Protein AF-A0AAV6I9B3-F1 (afdb_monomer_lite)

Organism: NCBI:txid479676

InterPro domains:
  IPR001593 Small ribosomal subunit protein eS1 [PF01015] (1-50)

Foldseek 3Di:
DDDDPVVVVVVDDPQKDKDKDWDWDADPVGDTDIDIDIDIFDDDPPDPDSHDYDDDD

pLDDT: mean 92.95, std 4.0, range [70.44, 96.38]

Radius of gyration: 15.65 Å; chains: 1; bounding box: 34×30×42 Å

Sequence (57 aa):
MDFTTDKLRSLVRKWQTLIEAHVDVKTTDSYTLRMFCIGFTKKRANQQKRTCYAQSS

Structure (mmCIF, N/CA/C/O backbone):
data_AF-A0AAV6I9B3-F1
#
_entry.id   AF-A0AAV6I9B3-F1
#
loop_
_atom_site.group_PDB
_atom_site.id
_atom_site.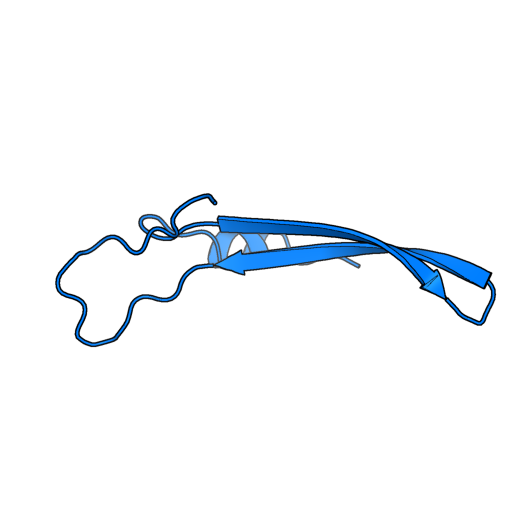type_symbol
_atom_site.label_atom_id
_atom_site.label_alt_id
_atom_site.label_comp_id
_atom_site.label_asym_id
_atom_site.label_entity_id
_atom_site.label_seq_id
_atom_site.pdbx_PDB_ins_code
_atom_site.Cartn_x
_atom_site.Cartn_y
_atom_site.Cartn_z
_atom_site.occupancy
_atom_site.B_iso_or_equiv
_atom_site.auth_seq_id
_atom_site.auth_comp_id
_atom_site.auth_asym_id
_atom_site.auth_atom_id
_atom_site.pdbx_PDB_model_num
ATOM 1 N N . MET A 1 1 ? 7.943 5.327 -11.607 1.00 78.75 1 MET A N 1
ATOM 2 C CA . MET A 1 1 ? 6.796 6.260 -11.609 1.00 78.75 1 MET A CA 1
ATOM 3 C C . MET A 1 1 ? 6.216 6.140 -10.225 1.00 78.75 1 MET A C 1
ATOM 5 O O . MET A 1 1 ? 5.822 5.043 -9.848 1.00 78.75 1 MET A O 1
ATOM 9 N N . ASP A 1 2 ? 6.284 7.219 -9.456 1.00 87.94 2 ASP A N 1
ATOM 10 C CA . ASP A 1 2 ? 6.306 7.130 -7.999 1.00 87.94 2 ASP A CA 1
ATOM 11 C C . ASP A 1 2 ? 5.328 8.134 -7.399 1.00 87.94 2 ASP A C 1
ATOM 13 O O . ASP A 1 2 ? 5.200 9.266 -7.869 1.00 87.94 2 ASP A O 1
ATOM 17 N N . PHE A 1 3 ? 4.618 7.714 -6.354 1.00 90.31 3 PHE A N 1
ATOM 18 C CA . PHE A 1 3 ? 3.810 8.631 -5.562 1.00 90.31 3 PHE A CA 1
ATOM 19 C C . PHE A 1 3 ? 4.708 9.505 -4.688 1.00 90.31 3 PHE A C 1
ATOM 21 O O . PHE A 1 3 ? 5.762 9.072 -4.220 1.00 90.31 3 PHE A O 1
ATOM 28 N N . THR A 1 4 ? 4.254 10.723 -4.39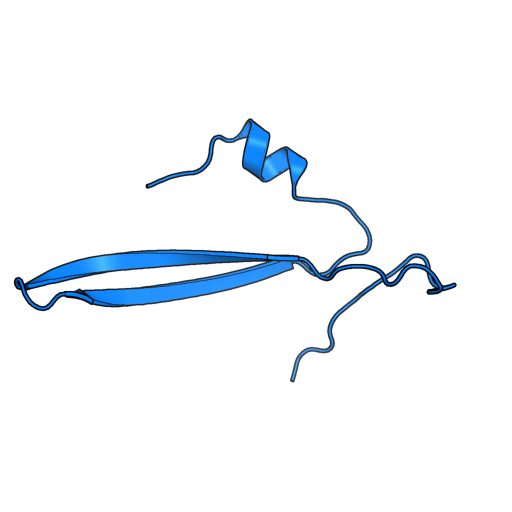0 1.00 96.00 4 THR A N 1
ATOM 29 C CA . THR A 1 4 ? 4.907 11.527 -3.357 1.00 96.00 4 THR A CA 1
ATOM 30 C C . THR A 1 4 ? 4.800 10.821 -2.005 1.00 96.00 4 THR A C 1
ATOM 32 O O . THR A 1 4 ? 3.807 10.153 -1.691 1.00 96.00 4 THR A O 1
ATOM 35 N N . THR A 1 5 ? 5.830 10.977 -1.176 1.00 93.69 5 THR A N 1
ATOM 36 C CA . THR A 1 5 ? 5.883 10.368 0.161 1.00 93.69 5 THR A CA 1
ATOM 37 C C . THR A 1 5 ? 4.723 10.830 1.044 1.00 93.69 5 THR A C 1
ATOM 39 O O . THR A 1 5 ? 4.164 10.027 1.791 1.00 93.69 5 THR A O 1
ATOM 42 N N . ASP A 1 6 ? 4.317 12.096 0.910 1.00 96.38 6 ASP A N 1
ATOM 43 C CA . ASP A 1 6 ? 3.129 12.661 1.555 1.00 96.38 6 ASP A CA 1
ATOM 44 C C . ASP A 1 6 ? 1.857 11.897 1.160 1.00 96.38 6 ASP A C 1
ATOM 46 O O . ASP A 1 6 ? 1.121 11.405 2.021 1.00 96.38 6 ASP A O 1
ATOM 50 N N . LYS A 1 7 ? 1.653 11.678 -0.147 1.00 93.38 7 LYS A N 1
ATOM 51 C CA . LYS A 1 7 ? 0.468 10.980 -0.640 1.00 93.38 7 LYS A CA 1
ATOM 52 C C . LYS A 1 7 ? 0.403 9.550 -0.118 1.00 93.38 7 LYS A C 1
ATOM 54 O O . LYS A 1 7 ? -0.658 9.143 0.354 1.00 93.38 7 LYS A O 1
ATOM 59 N N . LEU A 1 8 ? 1.510 8.808 -0.146 1.00 92.31 8 LEU A N 1
ATOM 60 C CA . LEU A 1 8 ? 1.560 7.438 0.380 1.00 92.31 8 LEU A CA 1
ATOM 61 C C . LEU A 1 8 ? 1.208 7.389 1.869 1.00 92.31 8 LEU A C 1
ATOM 63 O O . LEU A 1 8 ? 0.360 6.597 2.282 1.00 92.31 8 LEU A O 1
ATOM 67 N N . ARG A 1 9 ? 1.790 8.287 2.668 1.00 91.69 9 ARG A N 1
ATOM 68 C CA . ARG A 1 9 ? 1.513 8.379 4.108 1.00 91.69 9 ARG A CA 1
ATOM 69 C C . ARG A 1 9 ? 0.064 8.772 4.397 1.00 91.69 9 ARG A C 1
ATOM 71 O O . ARG A 1 9 ? -0.511 8.265 5.353 1.00 91.69 9 ARG A O 1
ATOM 78 N N . SER A 1 10 ? -0.552 9.604 3.554 1.00 93.38 10 S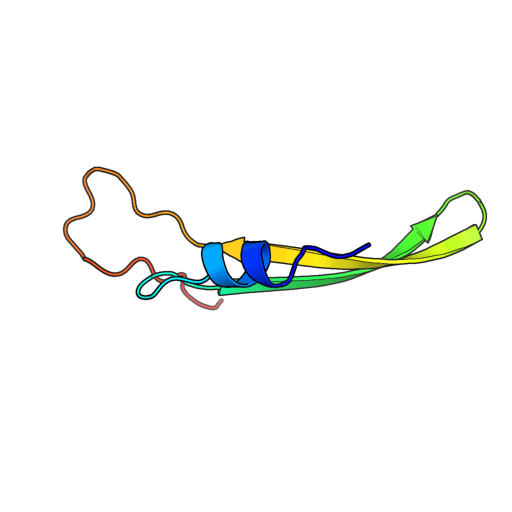ER A N 1
ATOM 79 C CA . SER A 1 10 ? -1.958 10.013 3.701 1.00 93.38 10 SER A CA 1
ATOM 80 C C . SER A 1 10 ? -2.967 8.866 3.501 1.00 93.38 10 SER A C 1
ATOM 82 O O . SER A 1 10 ? -4.074 8.895 4.056 1.00 93.38 10 SER A O 1
ATOM 84 N N . LEU A 1 11 ? -2.598 7.861 2.695 1.00 92.75 11 LEU A N 1
ATOM 85 C CA . LEU A 1 11 ? -3.448 6.717 2.351 1.00 92.75 11 LEU A CA 1
ATOM 86 C C . LEU A 1 11 ? -3.414 5.625 3.430 1.00 92.75 11 LEU A C 1
ATOM 88 O O . LEU A 1 11 ? -4.422 4.953 3.666 1.00 92.75 11 LEU A O 1
ATOM 92 N N . VAL A 1 12 ? -2.280 5.476 4.116 1.00 92.25 12 VAL A N 1
ATOM 93 C CA . VAL A 1 12 ? -2.099 4.493 5.187 1.00 92.25 12 VAL A CA 1
ATOM 94 C C . VAL A 1 12 ? -2.816 4.960 6.454 1.00 92.25 12 VAL A C 1
ATOM 96 O O . VAL A 1 12 ? -2.468 5.963 7.072 1.00 92.25 12 VAL A O 1
ATOM 99 N N . ARG A 1 13 ? -3.835 4.205 6.870 1.00 92.38 13 ARG A N 1
ATOM 100 C CA . ARG A 1 13 ? -4.620 4.443 8.088 1.00 92.38 13 ARG A CA 1
ATOM 101 C C . ARG A 1 13 ? -4.742 3.150 8.888 1.00 92.38 13 ARG A C 1
ATOM 103 O O . ARG A 1 13 ? -4.605 2.057 8.346 1.00 92.38 13 ARG A O 1
ATOM 110 N N . LYS A 1 14 ? -5.021 3.267 10.189 1.00 92.88 14 LYS A N 1
ATOM 111 C CA . LYS A 1 14 ? -5.316 2.106 11.048 1.00 92.88 14 LYS A CA 1
ATOM 112 C C . LYS A 1 14 ? -6.671 1.484 10.673 1.00 92.88 14 LYS A C 1
ATOM 114 O O . LYS A 1 14 ? -7.543 2.182 10.160 1.00 92.88 14 LYS A O 1
ATOM 119 N N . TRP A 1 15 ? -6.868 0.212 11.035 1.00 93.94 15 TRP A N 1
ATOM 120 C CA . TRP A 1 15 ? -8.152 -0.516 10.962 1.00 93.94 15 TRP A CA 1
ATOM 121 C C . TRP A 1 15 ? -8.639 -0.924 9.563 1.00 93.94 15 TRP A C 1
ATOM 123 O O . TRP A 1 15 ? -9.801 -1.302 9.405 1.00 93.94 15 TRP A O 1
ATOM 133 N N . GLN A 1 16 ? -7.754 -0.895 8.575 1.00 94.44 16 GLN A N 1
ATOM 134 C CA . GLN A 1 16 ? -7.966 -1.389 7.215 1.00 94.44 16 GLN A CA 1
ATOM 135 C C . GLN A 1 16 ? -6.801 -2.312 6.837 1.00 94.44 16 GLN A C 1
ATOM 137 O O . GLN A 1 16 ? -5.717 -2.200 7.412 1.00 94.44 16 GLN A O 1
ATOM 142 N N . THR A 1 17 ? -7.008 -3.218 5.889 1.00 95.38 17 THR A N 1
ATOM 143 C CA . THR A 1 17 ? -5.942 -4.053 5.327 1.00 95.38 17 THR A CA 1
ATOM 144 C C . THR A 1 17 ? -5.251 -3.293 4.203 1.00 95.38 17 THR A C 1
ATOM 146 O O . THR A 1 17 ? -5.924 -2.707 3.355 1.00 95.38 17 THR A O 1
ATOM 149 N N . LEU A 1 18 ? -3.918 -3.313 4.208 1.00 94.94 18 LEU A N 1
ATOM 150 C CA . LEU A 1 18 ? -3.085 -2.916 3.077 1.00 94.94 18 LEU A CA 1
ATOM 151 C C . LEU A 1 18 ? -2.925 -4.130 2.161 1.00 94.94 18 LEU A C 1
ATOM 153 O O . LEU A 1 18 ? -2.578 -5.211 2.628 1.00 94.94 18 LEU A O 1
ATOM 157 N N . ILE A 1 19 ? -3.208 -3.944 0.878 1.00 94.56 19 ILE A N 1
ATOM 158 C CA . ILE A 1 19 ? -3.027 -4.945 -0.170 1.00 94.56 19 ILE A CA 1
ATOM 159 C C . ILE A 1 19 ? -1.982 -4.386 -1.126 1.00 94.56 19 ILE A C 1
ATOM 161 O O . ILE A 1 19 ? -2.185 -3.321 -1.707 1.00 94.56 19 ILE A O 1
ATOM 165 N N . GLU A 1 20 ? -0.870 -5.088 -1.279 1.00 93.88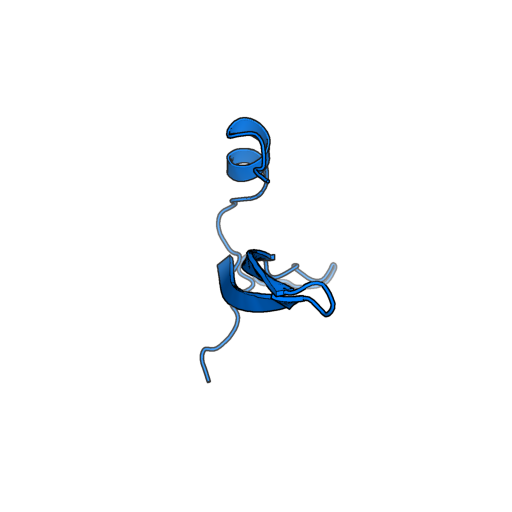 20 GLU A N 1
ATOM 166 C CA . GLU A 1 20 ? 0.216 -4.719 -2.183 1.00 93.88 20 GLU A CA 1
ATOM 167 C C . GLU A 1 20 ? 0.470 -5.840 -3.188 1.00 93.88 20 GLU A C 1
ATOM 169 O O . GLU A 1 20 ? 0.399 -7.021 -2.853 1.00 93.88 20 GLU A O 1
ATOM 174 N N . ALA A 1 21 ? 0.732 -5.469 -4.437 1.00 95.06 21 ALA A N 1
ATOM 175 C CA . ALA A 1 21 ? 1.065 -6.406 -5.500 1.00 95.06 21 ALA A CA 1
ATOM 176 C C . ALA A 1 21 ? 2.094 -5.782 -6.439 1.00 95.06 21 ALA A C 1
ATOM 178 O O . ALA A 1 21 ? 2.124 -4.564 -6.622 1.00 95.06 21 ALA A O 1
ATOM 179 N N . HIS A 1 22 ? 2.923 -6.615 -7.057 1.00 95.25 22 HIS A N 1
ATOM 180 C CA . HIS A 1 22 ? 3.845 -6.179 -8.094 1.00 95.25 22 HIS A CA 1
ATOM 181 C C . HIS A 1 22 ? 3.902 -7.205 -9.220 1.00 95.25 22 HIS A C 1
ATOM 183 O O . HIS A 1 22 ? 3.755 -8.402 -8.980 1.00 95.25 22 HIS A O 1
ATOM 189 N N . VAL A 1 23 ? 4.099 -6.727 -10.445 1.00 96.06 23 VAL A N 1
ATOM 190 C CA . VAL A 1 23 ? 4.231 -7.568 -11.637 1.00 96.06 23 VAL A CA 1
ATOM 191 C C . VAL A 1 23 ? 5.272 -6.962 -12.566 1.00 96.06 23 VAL A C 1
ATOM 193 O O . VAL A 1 23 ? 5.274 -5.754 -12.808 1.00 96.06 23 VAL A O 1
ATOM 196 N N . ASP A 1 24 ? 6.112 -7.824 -13.128 1.00 95.38 24 ASP A N 1
ATOM 197 C CA . ASP A 1 24 ? 6.991 -7.489 -14.241 1.00 95.38 24 ASP A CA 1
ATOM 198 C C . ASP A 1 24 ? 6.253 -7.728 -15.561 1.00 95.38 24 ASP A C 1
ATOM 200 O O . ASP A 1 24 ? 5.844 -8.847 -15.868 1.00 95.38 24 ASP A O 1
ATOM 204 N N . VAL A 1 25 ? 6.054 -6.666 -16.339 1.00 93.94 25 VAL A N 1
ATOM 205 C CA . VAL A 1 25 ? 5.333 -6.687 -17.616 1.00 93.94 25 VAL A CA 1
ATOM 206 C C . VAL A 1 25 ? 6.300 -6.368 -18.747 1.00 93.94 25 VAL A C 1
ATOM 208 O O . VAL A 1 25 ? 7.073 -5.412 -18.667 1.00 93.94 25 VAL A O 1
ATOM 211 N N . LYS A 1 26 ? 6.223 -7.137 -19.835 1.00 96.19 26 LYS A N 1
ATOM 212 C CA . LYS A 1 26 ? 6.891 -6.818 -21.099 1.00 96.19 26 LYS A CA 1
ATOM 213 C C . LYS A 1 26 ? 5.888 -6.176 -22.058 1.00 96.19 26 LYS A C 1
ATOM 215 O O . LYS A 1 26 ? 4.836 -6.754 -22.316 1.00 96.19 26 LYS A O 1
ATOM 220 N N . THR A 1 27 ? 6.196 -4.986 -22.562 1.00 94.50 27 THR A N 1
ATOM 221 C CA . THR A 1 27 ? 5.366 -4.282 -23.545 1.00 94.50 27 THR A CA 1
ATOM 222 C C . THR A 1 27 ? 5.569 -4.853 -24.951 1.00 94.50 27 THR A C 1
ATOM 224 O O . THR A 1 27 ? 6.546 -5.561 -25.220 1.00 94.50 27 THR A O 1
ATOM 227 N N . THR A 1 28 ? 4.652 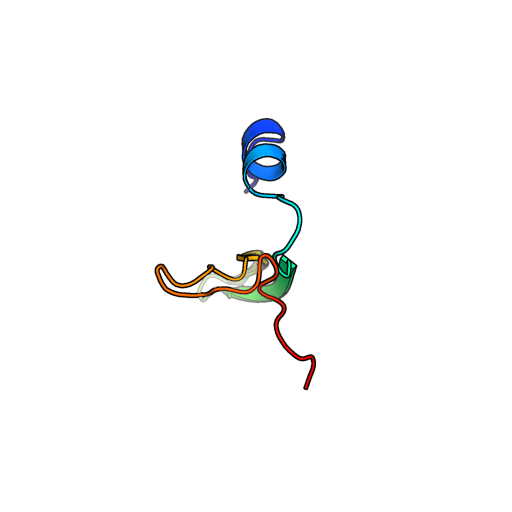-4.529 -25.867 1.00 96.06 28 THR A N 1
ATOM 228 C CA . THR A 1 28 ? 4.738 -4.897 -27.294 1.00 96.06 28 THR A CA 1
ATOM 229 C C . THR A 1 28 ? 6.003 -4.359 -27.950 1.00 96.06 28 THR A C 1
ATOM 231 O O . THR A 1 28 ? 6.600 -5.030 -28.785 1.00 96.06 28 THR A O 1
ATOM 234 N N . ASP A 1 29 ? 6.461 -3.197 -27.489 1.00 95.31 29 ASP A N 1
ATOM 235 C CA . ASP A 1 29 ? 7.607 -2.478 -28.043 1.00 95.31 29 ASP A CA 1
ATOM 236 C C . ASP A 1 29 ? 8.926 -2.912 -27.380 1.00 95.31 29 ASP A C 1
ATOM 238 O O . ASP A 1 29 ? 9.934 -2.216 -27.444 1.00 95.31 29 ASP A O 1
ATOM 242 N N . SER A 1 30 ? 8.930 -4.084 -26.733 1.00 91.06 30 SER A N 1
ATOM 243 C CA . SER A 1 30 ? 10.073 -4.727 -26.073 1.00 91.06 30 SER A CA 1
ATOM 244 C C . SER A 1 30 ? 10.629 -4.043 -24.815 1.00 91.06 30 SER A C 1
ATOM 246 O O . SER A 1 30 ? 11.702 -4.422 -24.346 1.00 91.06 30 SER A O 1
ATOM 248 N N . TYR A 1 31 ? 9.879 -3.134 -24.186 1.00 95.19 31 TYR A N 1
ATOM 249 C CA . TYR A 1 31 ? 10.245 -2.592 -22.873 1.00 95.19 31 TYR A CA 1
ATOM 250 C C . TYR A 1 31 ? 9.810 -3.523 -21.740 1.00 95.19 31 TYR A C 1
ATOM 252 O O . TYR A 1 31 ? 8.714 -4.077 -21.756 1.00 95.19 31 TYR A O 1
ATOM 260 N N . THR A 1 32 ? 10.650 -3.667 -20.718 1.00 93.88 32 THR A N 1
ATOM 261 C CA . THR A 1 32 ? 10.316 -4.377 -19.475 1.00 93.88 32 THR A CA 1
ATOM 262 C C . THR A 1 32 ? 10.067 -3.372 -18.359 1.00 93.88 32 THR A C 1
ATOM 264 O O . THR A 1 32 ? 10.945 -2.567 -18.047 1.00 93.88 32 THR A O 1
ATOM 267 N N . LEU A 1 33 ? 8.886 -3.418 -17.750 1.00 93.62 33 LEU A N 1
ATOM 268 C CA . LEU A 1 33 ? 8.456 -2.505 -16.694 1.00 93.62 33 LEU A CA 1
ATOM 269 C C . LEU A 1 33 ? 8.048 -3.298 -15.451 1.00 93.62 33 LEU A C 1
ATOM 271 O O . LEU A 1 33 ? 7.368 -4.313 -15.569 1.00 93.62 33 LEU A O 1
ATOM 275 N N . ARG A 1 34 ? 8.397 -2.795 -14.262 1.00 93.94 34 ARG A N 1
ATOM 276 C CA . ARG A 1 34 ? 7.879 -3.304 -12.986 1.00 93.94 34 ARG A CA 1
ATOM 277 C C . ARG A 1 34 ? 6.749 -2.408 -12.500 1.00 93.94 34 ARG A C 1
ATOM 279 O O . ARG A 1 34 ? 6.965 -1.234 -12.201 1.00 93.94 34 ARG A O 1
ATOM 286 N N . MET A 1 35 ? 5.548 -2.963 -12.439 1.00 92.81 35 MET A N 1
ATOM 287 C CA . MET A 1 35 ? 4.349 -2.290 -11.950 1.00 92.81 35 MET A CA 1
ATOM 288 C C . MET A 1 35 ? 4.160 -2.609 -10.470 1.00 92.81 35 MET A C 1
ATOM 290 O O . MET A 1 35 ? 4.250 -3.770 -10.077 1.00 92.81 35 MET A O 1
ATOM 294 N N . PHE A 1 36 ? 3.855 -1.589 -9.671 1.00 94.62 36 PHE A N 1
ATOM 295 C CA . PHE A 1 36 ? 3.467 -1.730 -8.270 1.00 94.62 36 PHE A CA 1
ATOM 296 C C . PHE A 1 36 ? 2.027 -1.249 -8.094 1.00 94.62 36 PHE A C 1
ATOM 298 O O . PHE A 1 36 ? 1.657 -0.180 -8.580 1.00 94.62 36 PHE A O 1
ATOM 305 N N . CYS A 1 37 ? 1.229 -2.023 -7.369 1.00 93.12 37 CYS A N 1
ATOM 306 C CA . CYS A 1 37 ? -0.160 -1.730 -7.053 1.00 93.12 37 CYS A CA 1
ATOM 307 C C . CYS A 1 37 ? -0.337 -1.691 -5.536 1.00 93.12 37 CYS A C 1
ATOM 309 O O . CYS A 1 37 ? 0.102 -2.599 -4.832 1.00 93.12 37 CYS A O 1
ATOM 311 N N . ILE A 1 38 ? -1.023 -0.657 -5.048 1.00 94.44 38 ILE A N 1
ATOM 312 C CA . ILE A 1 38 ? -1.421 -0.525 -3.645 1.00 94.44 38 ILE A CA 1
ATOM 313 C C . ILE A 1 38 ? -2.939 -0.375 -3.551 1.00 94.44 38 ILE A C 1
ATOM 315 O O . ILE A 1 38 ? -3.558 0.359 -4.321 1.00 94.44 38 ILE A O 1
ATOM 319 N N . GLY A 1 39 ? -3.542 -1.064 -2.590 1.00 94.50 39 GLY A N 1
ATOM 320 C CA . GLY A 1 39 ? -4.973 -1.050 -2.325 1.00 94.50 39 GLY A CA 1
ATOM 321 C C . GLY A 1 39 ? -5.263 -1.089 -0.829 1.00 94.50 39 GLY A C 1
ATOM 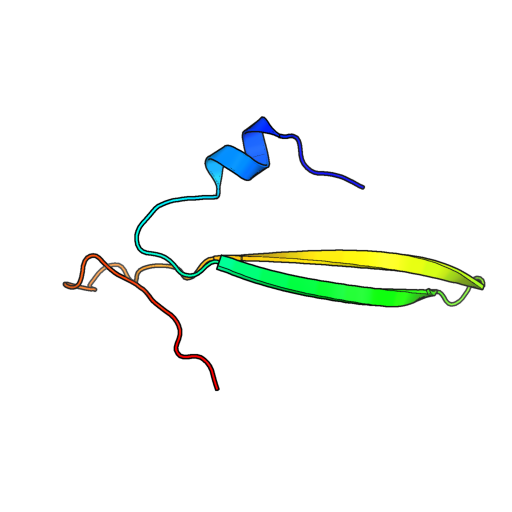322 O O . GLY A 1 39 ? -4.476 -1.600 -0.037 1.00 94.50 39 GLY A O 1
ATOM 323 N N . PHE A 1 40 ? -6.414 -0.546 -0.438 1.00 95.56 40 PHE A N 1
ATOM 324 C CA . PHE A 1 40 ? -6.881 -0.562 0.946 1.00 95.56 40 PHE A CA 1
ATOM 325 C C . PHE A 1 40 ? -8.326 -1.038 1.009 1.00 95.56 40 PHE A C 1
ATOM 327 O O . PHE A 1 40 ? -9.138 -0.714 0.138 1.00 95.56 40 PHE A O 1
ATOM 334 N N . THR A 1 41 ? -8.676 -1.773 2.060 1.00 95.38 41 THR A N 1
ATOM 335 C CA . THR A 1 41 ? -10.070 -2.159 2.295 1.00 95.38 41 THR A CA 1
ATOM 336 C C . THR A 1 41 ? -10.912 -0.948 2.699 1.00 95.38 41 THR A C 1
ATOM 338 O O . THR A 1 41 ? -10.537 -0.144 3.553 1.00 95.38 41 THR A O 1
ATOM 341 N N . LYS A 1 42 ? -12.094 -0.814 2.089 1.00 93.31 42 LYS A N 1
ATOM 342 C CA . LYS A 1 42 ? -13.028 0.277 2.380 1.00 93.31 42 LYS A CA 1
ATOM 343 C C . LYS A 1 42 ? -14.100 -0.182 3.362 1.00 93.31 42 LYS A C 1
ATOM 345 O O . LYS A 1 42 ? -14.845 -1.122 3.090 1.00 93.31 42 LYS A O 1
ATOM 350 N N . LYS A 1 43 ? -14.242 0.549 4.468 1.00 92.75 43 LYS A N 1
ATOM 351 C CA . LYS A 1 43 ? -15.346 0.359 5.414 1.00 92.75 43 LYS A CA 1
ATOM 352 C C . LYS A 1 43 ? -16.687 0.704 4.745 1.00 92.75 43 LYS A C 1
ATOM 354 O O . LYS A 1 43 ? -16.820 1.766 4.135 1.00 92.75 43 LYS A O 1
ATOM 359 N N . ARG A 1 44 ? -17.696 -0.164 4.885 1.00 92.75 44 ARG A N 1
ATOM 360 C CA . ARG A 1 44 ? -19.073 0.138 4.441 1.00 92.75 44 ARG A CA 1
ATOM 361 C C . ARG A 1 44 ? -19.733 1.145 5.389 1.00 92.75 44 ARG A C 1
ATOM 363 O O . ARG A 1 44 ? -19.466 1.117 6.588 1.00 92.75 44 ARG A O 1
ATOM 370 N N . ALA A 1 45 ? -20.630 1.988 4.871 1.00 92.12 45 ALA A N 1
ATOM 371 C CA . ALA A 1 45 ? -21.280 3.048 5.655 1.00 92.12 45 ALA A CA 1
ATOM 372 C C . ALA A 1 45 ? -21.977 2.521 6.928 1.00 92.12 45 ALA A C 1
ATOM 374 O O . ALA A 1 45 ? -21.807 3.089 8.000 1.00 92.12 45 ALA A O 1
ATOM 375 N N . ASN A 1 46 ? -22.650 1.370 6.837 1.00 93.69 46 ASN A N 1
ATOM 376 C CA . ASN A 1 46 ? -23.416 0.780 7.944 1.00 93.69 46 ASN A CA 1
ATOM 377 C C . ASN A 1 46 ? -22.629 -0.274 8.750 1.00 93.69 46 ASN A C 1
ATOM 379 O O . ASN A 1 46 ? -23.208 -1.070 9.487 1.00 93.69 46 ASN A O 1
ATOM 383 N N . GLN A 1 47 ? -21.304 -0.341 8.594 1.00 91.81 47 GLN A N 1
ATOM 384 C CA . GLN A 1 47 ? -20.479 -1.312 9.311 1.00 91.81 47 GLN A CA 1
ATOM 385 C C . GLN A 1 47 ? -20.238 -0.863 10.761 1.00 91.81 47 GLN A C 1
ATOM 387 O O . GLN A 1 47 ? -19.541 0.122 11.012 1.00 91.81 47 GLN A O 1
ATOM 392 N N . GLN A 1 48 ? -20.768 -1.628 11.720 1.00 92.81 48 GLN A N 1
ATOM 393 C CA . GLN A 1 48 ? -20.633 -1.345 13.156 1.00 92.81 48 GLN A CA 1
ATOM 394 C C . GLN A 1 48 ? -19.194 -1.536 13.663 1.00 92.81 48 GLN A C 1
ATOM 396 O O . GLN A 1 48 ? -18.677 -0.727 14.430 1.00 92.81 48 GLN A O 1
ATOM 401 N N . LYS A 1 49 ? -18.493 -2.574 13.181 1.00 92.12 49 LYS A N 1
ATOM 402 C CA . LYS A 1 49 ? -17.087 -2.811 13.540 1.00 92.12 49 LYS A CA 1
ATOM 403 C C . LYS A 1 49 ? -16.205 -1.657 13.055 1.00 92.12 49 LYS A C 1
ATOM 405 O O . LYS A 1 49 ? -16.303 -1.213 11.910 1.00 92.12 49 LYS A O 1
ATOM 410 N N . ARG A 1 50 ? -15.300 -1.194 13.922 1.00 89.19 50 ARG A N 1
ATOM 411 C CA . ARG A 1 50 ? -14.290 -0.179 13.574 1.00 89.19 50 ARG A CA 1
ATOM 412 C C . ARG A 1 50 ? -13.272 -0.707 12.560 1.00 89.19 50 ARG A C 1
ATOM 414 O O . ARG A 1 50 ? -12.728 0.083 11.798 1.00 89.19 50 ARG A O 1
ATOM 421 N N . THR A 1 51 ? -13.048 -2.020 12.549 1.00 92.88 51 THR A N 1
ATOM 422 C CA . THR A 1 51 ? -12.075 -2.705 11.696 1.00 92.88 51 THR A CA 1
ATOM 423 C C . THR A 1 51 ? -12.704 -3.264 10.428 1.00 92.88 51 THR A C 1
ATOM 425 O O . THR A 1 51 ? -13.819 -3.788 10.449 1.00 92.88 51 THR A O 1
ATOM 428 N N . CYS A 1 52 ? -11.971 -3.163 9.321 1.00 94.81 52 CYS A N 1
ATOM 429 C CA . CYS A 1 52 ? -12.301 -3.749 8.029 1.00 94.81 52 CYS A CA 1
ATOM 430 C C . CYS A 1 52 ? -11.077 -4.519 7.523 1.00 94.81 52 CYS A C 1
ATOM 432 O O . CYS A 1 52 ? -10.287 -3.991 6.747 1.00 94.81 52 CYS A O 1
ATOM 434 N N . TYR A 1 53 ? -10.892 -5.744 8.011 1.00 95.38 53 TYR A N 1
ATOM 435 C CA . TYR A 1 53 ? -9.776 -6.592 7.599 1.00 95.38 53 TYR A CA 1
ATOM 436 C C . TYR A 1 53 ? -10.224 -7.620 6.561 1.00 95.38 53 TYR A C 1
ATOM 438 O O . TYR A 1 53 ? -11.259 -8.261 6.744 1.00 95.38 53 TYR A O 1
ATOM 446 N N . ALA A 1 54 ? -9.459 -7.753 5.479 1.00 93.88 54 ALA A N 1
ATOM 447 C CA . ALA A 1 54 ? -9.611 -8.844 4.524 1.00 93.88 54 ALA A CA 1
ATOM 448 C C . ALA A 1 54 ? -9.046 -10.142 5.121 1.00 93.88 54 ALA A C 1
ATOM 450 O O . ALA A 1 54 ? -8.057 -10.106 5.856 1.00 93.88 54 ALA A O 1
ATOM 451 N N . GLN A 1 55 ? -9.685 -11.271 4.820 1.00 93.69 55 GLN A N 1
ATOM 452 C CA . GLN A 1 55 ? -9.140 -12.589 5.137 1.00 93.69 55 GLN A CA 1
ATOM 453 C C . GLN A 1 55 ? -8.052 -12.935 4.120 1.00 93.69 55 GLN A C 1
ATOM 455 O O . GLN A 1 55 ? -8.232 -12.691 2.928 1.00 93.69 55 GLN A O 1
ATOM 460 N N . SER A 1 56 ? -6.946 -13.506 4.590 1.00 89.19 56 SER A N 1
ATOM 461 C CA . SER A 1 56 ? -5.965 -14.142 3.711 1.00 89.19 56 SER A CA 1
ATOM 462 C C . SER A 1 56 ? -6.517 -15.498 3.278 1.00 89.19 56 SER A C 1
ATOM 464 O O . SER A 1 56 ? -7.007 -16.250 4.122 1.00 89.19 56 SER A O 1
ATOM 466 N N . SER A 1 57 ? -6.490 -15.780 1.979 1.00 70.44 57 SER A N 1
ATOM 467 C CA . SER A 1 57 ? -6.866 -17.070 1.382 1.00 70.44 57 SER A CA 1
ATOM 468 C C . SER A 1 57 ? -5.672 -17.673 0.666 1.00 70.44 57 SER A C 1
ATOM 470 O O . SER A 1 57 ? -4.829 -16.873 0.199 1.00 70.44 57 SER A O 1
#

Secondary structure (DSSP, 8-state):
----HHHHHHH--TTB-EEEEEEEEE-TTS-EEEEEEEEEPPPPTT--SS-BPPPP-